Protein AF-A0A1V5UZN2-F1 (afdb_monomer_lite)

Foldseek 3Di:
DPPQDDPFDDFPDKDKDKDAACAWDAALALRAIQHHRFIWIWMWTHGPNDIDIGTHHPLLVVLQVLQCVQQPSQPQDGNHNLVSSLVSQVVCCVVPPCSNVSNVVSSVVSVVNRVVRVPPDDPDDDDDDDD

Structure (mmCIF, N/CA/C/O backbone):
data_AF-A0A1V5UZN2-F1
#
_entry.id   AF-A0A1V5UZN2-F1
#
loop_
_atom_site.group_PDB
_atom_site.id
_atom_site.type_symbol
_atom_site.label_atom_id
_atom_site.label_alt_id
_atom_site.label_comp_id
_atom_site.label_asym_id
_atom_site.label_entity_id
_atom_site.label_seq_id
_atom_site.pdbx_PDB_ins_code
_atom_site.Cartn_x
_atom_site.Cartn_y
_atom_site.Cartn_z
_atom_site.occupancy
_atom_site.B_iso_or_equiv
_atom_site.auth_seq_id
_atom_site.auth_comp_id
_atom_site.auth_asym_id
_atom_site.auth_atom_id
_atom_site.pdbx_PDB_model_num
ATOM 1 N N . MET A 1 1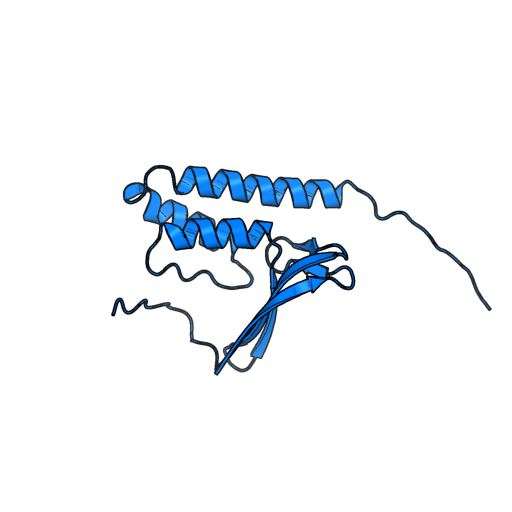 ? 19.987 -19.356 -1.865 1.00 40.44 1 MET A N 1
ATOM 2 C CA . MET A 1 1 ? 19.475 -18.290 -0.988 1.00 40.44 1 MET A CA 1
ATOM 3 C C . MET A 1 1 ? 19.718 -16.992 -1.718 1.00 40.44 1 MET A C 1
ATOM 5 O O . MET A 1 1 ? 20.876 -16.658 -1.912 1.00 40.44 1 MET A O 1
ATOM 9 N N . ASP A 1 2 ? 18.661 -16.363 -2.217 1.00 51.00 2 ASP A N 1
ATOM 10 C CA . ASP A 1 2 ? 18.743 -15.020 -2.791 1.00 51.00 2 ASP A CA 1
ATOM 11 C C . ASP A 1 2 ? 18.581 -14.059 -1.608 1.00 51.00 2 ASP A C 1
ATOM 13 O O . ASP A 1 2 ? 17.508 -14.005 -1.000 1.00 51.00 2 ASP A O 1
ATOM 17 N N . ASP A 1 3 ? 19.684 -13.462 -1.159 1.00 59.53 3 ASP A N 1
ATOM 18 C CA . ASP A 1 3 ? 19.693 -12.575 0.006 1.00 59.53 3 ASP A CA 1
ATOM 19 C C . ASP A 1 3 ? 19.212 -11.191 -0.443 1.00 59.53 3 ASP A C 1
ATOM 21 O O . ASP A 1 3 ? 19.964 -10.370 -0.966 1.00 59.53 3 ASP A O 1
ATOM 25 N N . CYS A 1 4 ? 17.902 -10.983 -0.347 1.00 75.06 4 CYS A N 1
ATOM 26 C CA . CYS A 1 4 ? 17.260 -9.714 -0.655 1.00 75.06 4 CYS A CA 1
ATOM 27 C C . CYS A 1 4 ? 17.662 -8.664 0.390 1.00 75.06 4 CYS A C 1
ATOM 29 O O . CYS A 1 4 ? 17.131 -8.666 1.501 1.00 75.06 4 CYS A O 1
ATOM 31 N N . TYR A 1 5 ? 18.543 -7.736 0.019 1.00 69.88 5 TYR A N 1
ATOM 32 C CA . TYR A 1 5 ? 18.907 -6.594 0.856 1.00 69.88 5 TYR A CA 1
ATOM 33 C C . TYR A 1 5 ? 17.914 -5.438 0.668 1.00 69.88 5 TYR A C 1
ATOM 35 O O . TYR A 1 5 ? 17.764 -4.918 -0.438 1.00 69.88 5 TYR A O 1
ATOM 43 N N . CYS A 1 6 ? 17.251 -5.037 1.754 1.00 77.38 6 CYS A N 1
ATOM 44 C CA . CYS A 1 6 ? 16.511 -3.780 1.833 1.00 77.38 6 CYS A CA 1
ATOM 45 C C . CYS A 1 6 ? 17.361 -2.759 2.596 1.00 77.38 6 CYS A C 1
ATOM 47 O O . CYS A 1 6 ? 17.973 -3.098 3.604 1.00 77.38 6 CYS A O 1
ATOM 49 N N . ASP A 1 7 ? 17.362 -1.513 2.139 1.00 74.44 7 ASP A N 1
ATOM 50 C CA . ASP A 1 7 ? 18.060 -0.383 2.762 1.00 74.44 7 ASP A CA 1
ATOM 51 C C . ASP A 1 7 ? 17.381 0.135 4.045 1.00 74.44 7 ASP A C 1
ATOM 53 O O . ASP A 1 7 ? 17.959 0.949 4.765 1.00 74.44 7 ASP A O 1
ATOM 57 N N . TYR A 1 8 ? 16.182 -0.358 4.365 1.00 74.62 8 TYR A N 1
ATOM 58 C CA . TYR A 1 8 ? 15.468 -0.054 5.605 1.00 74.62 8 TYR A CA 1
ATOM 59 C C . TYR A 1 8 ? 15.856 -0.988 6.755 1.00 74.62 8 TYR A C 1
ATOM 61 O O . TYR A 1 8 ? 16.052 -2.191 6.561 1.00 74.62 8 TYR A O 1
ATOM 69 N N . GLU A 1 9 ? 15.868 -0.450 7.978 1.00 77.44 9 GLU A N 1
ATOM 70 C CA . GLU A 1 9 ? 16.040 -1.252 9.186 1.00 77.44 9 GLU A CA 1
ATOM 71 C C . GLU A 1 9 ? 14.895 -2.269 9.327 1.00 77.44 9 GLU A C 1
ATOM 73 O O . GLU A 1 9 ? 13.704 -1.954 9.188 1.00 77.44 9 GLU A O 1
ATOM 78 N N . ALA A 1 10 ? 15.262 -3.529 9.574 1.00 85.69 10 ALA A N 1
ATOM 79 C CA . ALA A 1 10 ? 14.289 -4.580 9.808 1.00 85.69 10 ALA A CA 1
ATOM 80 C C . ALA A 1 10 ? 13.535 -4.301 11.119 1.00 85.69 10 ALA A C 1
ATOM 82 O O . ALA A 1 10 ? 14.147 -3.922 12.115 1.00 85.69 10 ALA A O 1
ATOM 83 N N . PRO A 1 11 ? 12.213 -4.521 11.164 1.00 91.69 11 PRO A N 1
ATOM 84 C CA . PRO A 1 11 ? 11.461 -4.289 12.384 1.00 91.69 11 PRO A CA 1
ATOM 85 C C . PRO A 1 11 ? 11.885 -5.233 13.516 1.00 91.69 11 PRO A C 1
ATOM 87 O O . PRO A 1 11 ? 12.064 -6.430 13.290 1.00 91.69 11 PRO A O 1
ATOM 90 N N . GLU A 1 12 ? 11.900 -4.733 14.755 1.00 95.25 12 GLU A N 1
ATOM 91 C CA . GLU A 1 12 ? 12.123 -5.555 15.957 1.00 95.25 12 GLU A CA 1
ATOM 92 C C . GLU A 1 12 ? 11.066 -6.663 16.096 1.00 95.25 12 GLU A C 1
ATOM 94 O O . GLU A 1 12 ? 11.350 -7.773 16.542 1.00 95.25 12 GLU A O 1
ATOM 99 N N . PHE A 1 13 ? 9.825 -6.367 15.704 1.00 96.19 13 PHE A N 1
ATOM 100 C CA . PHE A 1 13 ? 8.796 -7.380 15.498 1.00 96.19 13 PHE A CA 1
ATOM 101 C C . PHE A 1 13 ? 7.906 -7.002 14.321 1.00 96.19 13 PHE A C 1
ATOM 103 O O . PHE A 1 13 ? 7.641 -5.824 14.079 1.00 96.19 13 PHE A O 1
ATOM 110 N N . TYR A 1 14 ? 7.369 -8.008 13.635 1.00 96.38 14 TYR A N 1
ATOM 111 C CA . TYR A 1 14 ? 6.467 -7.812 12.509 1.00 96.38 14 TYR A CA 1
ATOM 112 C C . TYR A 1 14 ? 5.366 -8.866 12.508 1.00 96.38 14 TYR A C 1
ATOM 114 O O . TYR A 1 14 ? 5.629 -10.062 12.416 1.00 96.38 14 TYR A O 1
ATOM 122 N N . VAL A 1 15 ? 4.118 -8.413 12.595 1.00 97.75 15 VAL A N 1
ATOM 123 C CA . VAL A 1 15 ? 2.926 -9.260 12.521 1.00 97.75 15 VAL A CA 1
ATOM 124 C C . VAL A 1 15 ? 2.079 -8.793 11.349 1.00 97.75 15 VAL A C 1
ATOM 126 O O . VAL A 1 15 ? 1.665 -7.634 11.307 1.00 97.75 15 VAL A O 1
ATOM 129 N N . GLN A 1 16 ? 1.801 -9.699 10.414 1.00 97.81 16 GLN A N 1
ATOM 130 C CA . GLN A 1 16 ? 0.994 -9.454 9.221 1.00 97.81 16 GLN A CA 1
ATOM 131 C C . GLN A 1 16 ? -0.143 -10.465 9.149 1.00 97.81 16 GLN A C 1
ATOM 133 O O . GLN A 1 16 ? 0.078 -11.671 9.208 1.00 97.81 16 GLN A O 1
ATOM 138 N N . GLU A 1 17 ? -1.364 -9.968 8.980 1.00 98.12 17 GLU A N 1
ATOM 139 C CA . GLU A 1 17 ? -2.563 -10.799 8.922 1.00 98.12 17 GLU A CA 1
ATOM 140 C C . GLU A 1 17 ? -3.546 -10.256 7.885 1.00 98.12 17 GLU A C 1
ATOM 142 O O . GLU A 1 17 ? -3.663 -9.046 7.694 1.00 98.12 17 GLU A O 1
ATOM 147 N N . THR A 1 18 ? -4.327 -11.138 7.262 1.00 98.31 18 THR A N 1
ATOM 148 C CA . THR A 1 18 ? -5.508 -10.719 6.493 1.00 98.31 18 THR A CA 1
ATOM 149 C C . THR A 1 18 ? -6.727 -10.725 7.405 1.00 98.31 18 THR A C 1
ATOM 151 O O . THR A 1 18 ? -7.025 -11.728 8.049 1.00 98.31 18 THR A O 1
ATOM 154 N N . ARG A 1 19 ? -7.455 -9.608 7.459 1.00 98.19 19 ARG A N 1
ATOM 155 C CA . ARG A 1 19 ? -8.646 -9.437 8.299 1.00 98.19 19 ARG A CA 1
ATOM 156 C C . ARG A 1 19 ? -9.850 -9.039 7.460 1.00 98.19 19 ARG A C 1
ATOM 158 O O . ARG A 1 19 ? -9.713 -8.463 6.383 1.00 98.19 19 ARG A O 1
ATOM 165 N N . ARG A 1 20 ? -11.044 -9.320 7.983 1.00 98.31 20 ARG A N 1
ATOM 166 C CA . ARG A 1 20 ? -12.310 -8.790 7.467 1.00 98.31 20 ARG A CA 1
ATOM 167 C C . ARG A 1 20 ? -12.762 -7.630 8.350 1.00 98.31 20 ARG A C 1
ATOM 169 O O . ARG A 1 20 ? -12.826 -7.777 9.571 1.00 98.31 20 ARG A O 1
ATOM 176 N N . ALA A 1 21 ? -13.034 -6.480 7.746 1.00 97.75 21 ALA A N 1
ATOM 177 C CA . ALA A 1 21 ? -13.415 -5.264 8.449 1.00 97.75 21 ALA A CA 1
ATOM 178 C C . ALA A 1 21 ? -14.753 -5.459 9.173 1.00 97.75 21 ALA A C 1
ATOM 180 O O . ALA A 1 21 ? -15.753 -5.832 8.564 1.00 97.75 21 ALA A O 1
ATOM 181 N N . LYS A 1 22 ? -14.774 -5.214 10.487 1.00 97.50 22 LYS A N 1
ATOM 182 C CA . LYS A 1 22 ? -16.010 -5.225 11.296 1.00 97.50 22 LYS A CA 1
ATOM 183 C C . LYS A 1 22 ? -16.686 -3.851 11.351 1.00 97.50 22 LYS A C 1
ATOM 185 O O . LYS A 1 22 ? -17.853 -3.755 11.698 1.00 97.50 22 LYS A O 1
ATOM 190 N N . LYS A 1 23 ? -15.930 -2.801 11.031 1.00 95.12 23 LYS A N 1
ATOM 191 C CA . LYS A 1 23 ? -16.342 -1.401 10.917 1.00 95.12 23 LYS A CA 1
ATOM 192 C C . LYS A 1 23 ? -15.495 -0.737 9.838 1.00 95.12 23 LYS A C 1
ATOM 194 O O . LYS A 1 23 ? -14.481 -1.311 9.440 1.00 95.12 23 LYS A O 1
ATOM 199 N N . GLU A 1 24 ? -15.880 0.459 9.413 1.00 97.12 24 GLU A N 1
ATOM 200 C CA . GLU A 1 24 ? -15.081 1.223 8.461 1.00 97.12 24 GLU A CA 1
ATOM 201 C C . GLU A 1 24 ? -13.665 1.498 9.005 1.00 97.12 24 GLU A C 1
ATOM 203 O O . GLU A 1 24 ? -13.451 1.790 10.191 1.00 97.12 24 GLU A O 1
ATOM 208 N N . HIS A 1 25 ? -12.677 1.387 8.122 1.00 97.12 25 HIS A N 1
ATOM 209 C CA . HIS A 1 25 ? -11.294 1.774 8.368 1.00 97.12 25 HIS A CA 1
ATOM 210 C C . HIS A 1 25 ? -10.781 2.662 7.241 1.00 97.12 25 HIS A C 1
ATOM 212 O O . HIS A 1 25 ? -11.294 2.630 6.131 1.00 97.12 25 HIS A O 1
ATOM 218 N N . ARG A 1 26 ? -9.698 3.398 7.484 1.00 97.25 26 ARG A N 1
ATOM 219 C CA . ARG A 1 26 ? -8.972 4.100 6.426 1.00 97.25 26 ARG A CA 1
ATOM 220 C C . ARG A 1 26 ? -7.766 3.276 5.985 1.00 97.25 26 ARG A C 1
ATOM 222 O O . ARG A 1 26 ? -6.997 2.812 6.824 1.00 97.25 26 ARG A O 1
ATOM 229 N N . CYS A 1 27 ? -7.608 3.109 4.675 1.00 98.31 27 CYS A N 1
ATOM 230 C CA . CYS A 1 27 ? -6.424 2.504 4.081 1.00 98.31 27 CYS A CA 1
ATOM 231 C C . CYS A 1 27 ? -5.204 3.402 4.323 1.00 98.31 27 CYS A C 1
ATOM 233 O O . CYS A 1 27 ? -5.234 4.570 3.930 1.00 98.31 27 CYS A O 1
ATOM 235 N N . SER A 1 28 ? -4.137 2.856 4.902 1.00 98.12 28 SER A N 1
ATOM 236 C CA . SER A 1 28 ? -2.901 3.588 5.208 1.00 98.12 28 SER A CA 1
ATOM 237 C C . SER A 1 28 ? -2.167 4.084 3.958 1.00 98.12 28 SER A C 1
ATOM 239 O O . SER A 1 28 ? -1.468 5.081 4.031 1.00 98.12 28 SER A O 1
ATOM 241 N N . GLU A 1 29 ? -2.380 3.442 2.806 1.00 98.12 29 GLU A N 1
ATOM 242 C CA . GLU A 1 29 ? -1.609 3.724 1.586 1.00 98.12 29 GLU A CA 1
ATOM 243 C C . GLU A 1 29 ? -2.298 4.698 0.629 1.00 98.12 29 GLU A C 1
ATOM 245 O O . GLU A 1 29 ? -1.677 5.554 0.013 1.00 98.12 29 GLU A O 1
ATOM 250 N N . CYS A 1 30 ? -3.611 4.551 0.441 1.00 97.38 30 CYS A N 1
ATOM 251 C CA . CYS A 1 30 ? -4.358 5.374 -0.515 1.00 97.38 30 CYS A CA 1
ATOM 252 C C . CYS A 1 30 ? -5.407 6.268 0.144 1.00 97.38 30 CYS A C 1
ATOM 254 O O . CYS A 1 30 ? -6.082 7.028 -0.551 1.00 97.38 30 CYS A O 1
ATOM 256 N N . GLY A 1 31 ? -5.578 6.170 1.465 1.00 95.50 31 GLY A N 1
ATOM 257 C CA . GLY A 1 31 ? -6.519 6.984 2.231 1.00 95.50 31 GLY A CA 1
ATOM 258 C C . GLY A 1 31 ? -7.997 6.682 1.981 1.00 95.50 31 GLY A C 1
ATOM 259 O O . GLY A 1 31 ? -8.844 7.401 2.504 1.00 95.50 31 GLY A O 1
ATOM 260 N N . ARG A 1 32 ? -8.331 5.657 1.187 1.00 95.25 32 ARG A N 1
ATOM 261 C CA . ARG A 1 32 ? -9.725 5.258 0.942 1.00 95.25 32 ARG A CA 1
ATOM 262 C C . ARG A 1 32 ? -10.367 4.651 2.196 1.00 95.25 32 ARG A C 1
ATOM 264 O O . ARG A 1 32 ? -9.653 4.052 3.001 1.00 95.25 32 ARG A O 1
ATOM 271 N N . ALA A 1 33 ? -11.690 4.707 2.298 1.00 96.69 33 ALA A N 1
ATOM 272 C CA . ALA A 1 33 ? -12.462 3.881 3.217 1.00 96.69 33 ALA A CA 1
ATOM 273 C C . ALA A 1 33 ? -12.390 2.395 2.810 1.00 96.69 33 ALA A C 1
ATOM 275 O O . ALA A 1 33 ? -12.468 2.038 1.627 1.00 96.69 33 ALA A O 1
ATOM 276 N N . ILE A 1 34 ? -12.181 1.541 3.803 1.00 97.12 34 ILE A N 1
ATOM 277 C CA . ILE A 1 34 ? -12.301 0.087 3.769 1.00 97.12 34 ILE A CA 1
ATOM 278 C C . ILE A 1 34 ? -13.598 -0.209 4.511 1.00 97.12 34 ILE A C 1
ATOM 280 O O . ILE A 1 34 ? -13.637 -0.114 5.740 1.00 97.12 34 ILE A O 1
ATOM 284 N N . ASP A 1 35 ? -14.647 -0.513 3.758 1.00 96.12 35 ASP A N 1
ATOM 285 C CA . ASP A 1 35 ? -15.996 -0.644 4.297 1.00 96.12 35 ASP A CA 1
ATOM 286 C C . ASP A 1 35 ? -16.141 -1.916 5.144 1.00 96.12 35 ASP A C 1
ATOM 288 O O . ASP A 1 35 ? -15.386 -2.886 4.998 1.00 96.12 35 ASP A O 1
ATOM 292 N N . ALA A 1 36 ? -17.131 -1.935 6.039 1.00 97.00 36 ALA A N 1
ATOM 293 C CA . ALA A 1 36 ? -17.448 -3.136 6.803 1.00 97.00 36 ALA A CA 1
ATOM 294 C C . ALA A 1 36 ? -17.722 -4.319 5.855 1.00 97.00 36 ALA A C 1
ATOM 296 O O . ALA A 1 36 ? -18.444 -4.209 4.867 1.00 97.00 36 ALA A O 1
ATOM 297 N N . GLY A 1 37 ? -17.125 -5.470 6.155 1.00 97.69 37 GLY A N 1
ATOM 298 C CA . GLY A 1 37 ? -17.192 -6.669 5.329 1.00 97.69 37 GLY A CA 1
ATOM 299 C C . GLY A 1 37 ? -16.075 -6.803 4.292 1.00 97.69 37 GLY A C 1
ATOM 300 O O . GLY A 1 37 ? -15.876 -7.928 3.825 1.00 97.69 37 GLY A O 1
ATOM 301 N N . GLU A 1 38 ? -15.316 -5.745 3.977 1.00 97.75 38 GLU A N 1
ATOM 302 C CA . GLU A 1 38 ? -14.149 -5.836 3.090 1.00 97.75 38 GLU A CA 1
ATOM 303 C C . GLU A 1 38 ? -12.964 -6.563 3.748 1.00 97.75 38 GLU A C 1
ATOM 305 O O . GLU A 1 38 ? -12.736 -6.477 4.957 1.00 97.75 38 GLU A O 1
ATOM 310 N N . SER A 1 39 ? -12.159 -7.245 2.932 1.00 98.19 39 SER A N 1
ATOM 311 C CA . SER A 1 39 ? -10.871 -7.805 3.352 1.00 98.19 39 SER A CA 1
ATOM 312 C C . SER A 1 39 ? -9.738 -6.790 3.199 1.00 98.19 39 SER A C 1
ATOM 314 O O . SER A 1 39 ? -9.649 -6.080 2.194 1.00 98.19 39 SER A O 1
ATOM 316 N N . TYR A 1 40 ? -8.833 -6.763 4.174 1.00 98.56 40 TYR A N 1
ATOM 317 C CA . TYR A 1 40 ? -7.652 -5.903 4.180 1.00 98.56 40 TYR A CA 1
ATOM 318 C C . TYR A 1 40 ? -6.480 -6.583 4.899 1.00 98.56 40 TYR A C 1
ATOM 320 O O . TYR A 1 40 ? -6.677 -7.456 5.745 1.00 98.56 40 TYR A O 1
ATOM 328 N N . GLU A 1 41 ? -5.258 -6.178 4.567 1.00 98.69 41 GLU A N 1
ATOM 329 C CA . GLU A 1 41 ? -4.055 -6.556 5.314 1.00 98.69 41 GLU A CA 1
ATOM 330 C C . GLU A 1 41 ? -3.918 -5.654 6.540 1.00 98.69 41 GLU A C 1
ATOM 332 O O . GLU A 1 41 ? -4.020 -4.432 6.434 1.00 98.69 41 GLU A O 1
ATOM 337 N N . HIS A 1 42 ? -3.687 -6.257 7.701 1.00 98.56 42 HIS A N 1
ATOM 338 C CA . HIS A 1 42 ? -3.383 -5.577 8.947 1.00 98.56 42 HIS A CA 1
ATOM 339 C C . HIS A 1 42 ? -1.958 -5.922 9.364 1.00 98.56 42 HIS A C 1
ATOM 341 O O . HIS A 1 42 ? -1.668 -7.076 9.684 1.00 98.56 42 HIS A O 1
ATOM 347 N N . VAL A 1 43 ? -1.093 -4.914 9.394 1.00 98.44 43 VAL A N 1
ATOM 348 C CA . VAL A 1 43 ? 0.287 -5.047 9.856 1.00 98.44 43 VAL A CA 1
ATOM 349 C C . VAL A 1 43 ? 0.478 -4.272 11.145 1.00 98.44 43 VAL A C 1
ATOM 351 O O . VAL A 1 43 ? 0.027 -3.134 11.258 1.00 98.44 43 VAL A O 1
ATOM 354 N N . ARG A 1 44 ? 1.173 -4.884 12.103 1.00 98.00 44 ARG A N 1
ATOM 355 C CA . ARG A 1 44 ? 1.714 -4.220 13.288 1.00 98.00 44 ARG A CA 1
ATOM 356 C C . ARG A 1 44 ? 3.188 -4.575 13.404 1.00 98.00 44 ARG A C 1
ATOM 358 O O . ARG A 1 44 ? 3.529 -5.754 13.366 1.00 98.00 44 ARG A O 1
ATOM 365 N N . GLY A 1 45 ? 4.035 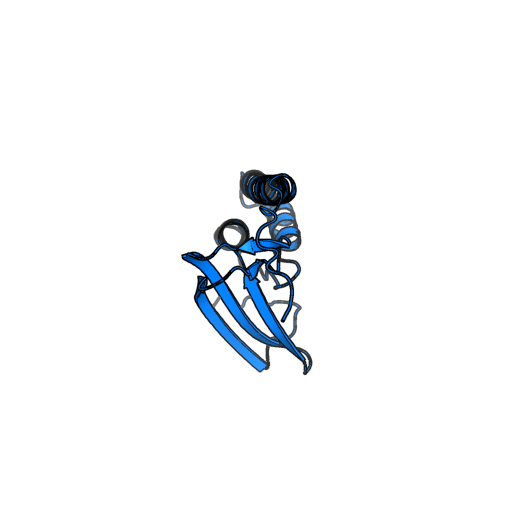-3.578 13.585 1.00 96.31 45 GLY A N 1
ATOM 366 C CA . GLY A 1 45 ? 5.459 -3.797 13.804 1.00 96.31 45 GLY A CA 1
ATOM 367 C C . GLY A 1 45 ? 6.083 -2.685 14.624 1.00 96.31 45 GLY A C 1
ATOM 368 O O . GLY A 1 45 ? 5.400 -1.711 14.950 1.00 96.31 45 GLY A O 1
ATOM 369 N N . LYS A 1 46 ? 7.359 -2.854 14.965 1.00 95.88 46 LYS A N 1
ATOM 370 C CA . LYS A 1 46 ? 8.170 -1.824 15.612 1.00 95.88 46 LYS A CA 1
ATOM 371 C C . LYS A 1 46 ? 9.403 -1.529 14.766 1.00 95.88 46 LYS A C 1
ATOM 373 O O . LYS A 1 46 ? 10.162 -2.452 14.498 1.00 95.88 46 LYS A O 1
ATOM 378 N N . TRP A 1 47 ? 9.567 -0.272 14.376 1.00 92.75 47 TRP A N 1
ATOM 379 C CA . TRP A 1 47 ? 10.683 0.259 13.590 1.00 92.75 47 TRP A CA 1
ATOM 380 C C . TRP A 1 47 ? 11.243 1.464 14.339 1.00 92.75 47 TRP A C 1
ATOM 382 O O . TRP A 1 47 ? 10.456 2.259 14.845 1.00 92.75 47 TRP A O 1
ATOM 392 N N . ASP A 1 48 ? 12.562 1.581 14.458 1.00 90.81 48 ASP A N 1
ATOM 393 C CA . ASP A 1 48 ? 13.238 2.739 15.066 1.00 90.81 48 ASP A CA 1
ATOM 394 C C . ASP A 1 48 ? 12.696 3.132 16.455 1.00 90.81 48 ASP A C 1
ATOM 396 O O . ASP A 1 48 ? 12.562 4.302 16.805 1.00 90.81 48 ASP A O 1
ATOM 400 N N . GLY A 1 49 ? 12.324 2.138 17.270 1.00 93.00 49 GLY A N 1
ATOM 401 C CA . GLY A 1 49 ? 11.729 2.373 18.589 1.00 93.00 49 GLY A CA 1
ATOM 402 C C . GLY A 1 49 ? 10.215 2.635 18.590 1.00 93.00 49 GLY A C 1
ATOM 403 O O . GLY A 1 49 ? 9.592 2.535 19.650 1.00 93.00 49 GLY A O 1
ATOM 404 N N . GLU A 1 50 ? 9.593 2.878 17.436 1.00 94.00 50 GLU A N 1
ATOM 405 C CA . GLU A 1 50 ? 8.182 3.248 17.300 1.00 94.00 50 GLU A CA 1
ATOM 406 C C . GLU A 1 50 ? 7.303 2.107 16.775 1.00 94.00 50 GLU A C 1
ATOM 408 O O . GLU A 1 50 ? 7.678 1.341 15.890 1.00 94.00 50 GLU A O 1
ATOM 413 N N . ILE A 1 51 ? 6.080 1.993 17.307 1.00 96.06 51 ILE A N 1
ATOM 414 C CA . ILE A 1 51 ? 5.114 0.983 16.856 1.00 96.06 51 ILE A CA 1
ATOM 415 C C . ILE A 1 51 ? 4.236 1.556 15.742 1.00 96.06 51 ILE A C 1
ATOM 417 O O . ILE A 1 51 ? 3.391 2.418 15.984 1.00 96.06 51 ILE A O 1
ATOM 421 N N . GLY A 1 52 ? 4.351 0.985 14.545 1.00 95.50 52 GLY A N 1
ATOM 422 C CA . GLY A 1 52 ? 3.483 1.277 13.406 1.00 95.50 52 GLY A CA 1
ATOM 423 C C . GLY A 1 52 ? 2.313 0.294 13.298 1.00 95.50 52 GLY A C 1
ATOM 424 O O . GLY A 1 52 ? 2.430 -0.894 13.614 1.00 95.50 52 GLY A O 1
ATOM 425 N N . THR A 1 53 ? 1.155 0.775 12.834 1.00 97.38 53 THR A N 1
ATOM 426 C CA . THR A 1 53 ? 0.014 -0.077 12.455 1.00 97.38 53 THR A CA 1
ATOM 427 C C . THR A 1 53 ? -0.551 0.355 11.109 1.00 97.38 53 THR A C 1
ATOM 429 O O . THR A 1 53 ? -1.043 1.474 10.967 1.00 97.38 53 THR A O 1
ATOM 432 N N . TYR A 1 54 ? -0.574 -0.566 10.149 1.00 98.12 54 TYR A N 1
ATOM 433 C CA . TYR A 1 54 ? -0.979 -0.294 8.773 1.00 98.12 54 TYR A CA 1
ATOM 434 C C . TYR A 1 54 ? -2.176 -1.151 8.373 1.00 98.12 54 TYR A C 1
ATOM 436 O O . TYR A 1 54 ? -2.255 -2.337 8.700 1.00 98.12 54 TYR A O 1
ATOM 444 N N . LYS A 1 55 ? -3.143 -0.531 7.692 1.00 98.50 55 LYS A N 1
ATOM 445 C CA . LYS A 1 55 ? -4.336 -1.195 7.154 1.00 98.50 55 LYS A CA 1
ATOM 446 C C . LYS A 1 55 ? -4.340 -1.013 5.648 1.00 98.50 55 LYS A C 1
ATOM 448 O O . LYS A 1 55 ? -4.622 0.081 5.168 1.00 98.50 55 LYS A O 1
ATOM 453 N N . THR A 1 56 ? -4.058 -2.064 4.897 1.00 98.62 56 THR A N 1
ATOM 454 C CA . THR A 1 56 ? -3.855 -1.963 3.449 1.00 98.62 56 THR A CA 1
ATOM 455 C C . THR A 1 56 ? -5.000 -2.633 2.709 1.00 98.62 56 THR A C 1
ATOM 457 O O . THR A 1 56 ? -5.243 -3.832 2.840 1.00 98.62 56 THR A O 1
ATOM 460 N N . CYS A 1 57 ? -5.736 -1.847 1.921 1.00 98.44 57 CYS A N 1
ATOM 461 C CA . CYS A 1 57 ? -6.858 -2.361 1.142 1.00 98.44 57 CYS A CA 1
ATOM 462 C C . CYS A 1 57 ? -6.400 -3.301 0.014 1.00 98.44 57 CYS A C 1
ATOM 464 O O . CYS A 1 57 ? -5.287 -3.181 -0.507 1.00 98.44 57 CYS A O 1
ATOM 466 N N . SER A 1 58 ? -7.302 -4.174 -0.440 1.00 97.88 58 SER A N 1
ATOM 467 C CA . SER A 1 58 ? -7.027 -5.166 -1.491 1.00 97.88 58 SER A CA 1
ATOM 468 C C . SER A 1 58 ? -6.500 -4.567 -2.802 1.00 97.88 58 SER A C 1
ATOM 470 O O . SER A 1 58 ? -5.689 -5.191 -3.480 1.00 97.88 58 SER A O 1
ATOM 472 N N . ARG A 1 59 ? -6.897 -3.337 -3.158 1.00 97.94 59 ARG A N 1
ATOM 473 C CA . ARG A 1 59 ? -6.402 -2.658 -4.371 1.00 97.94 59 ARG A CA 1
ATOM 474 C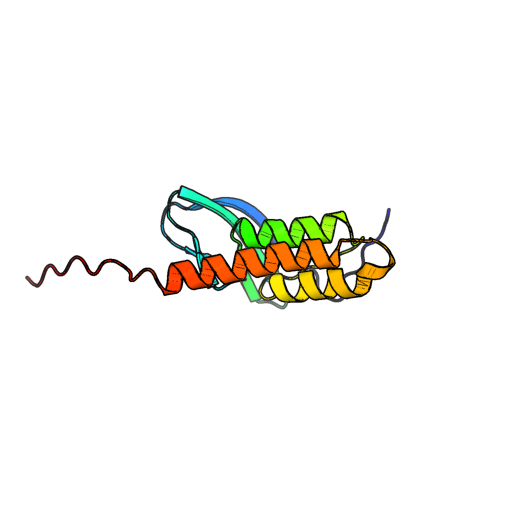 C . ARG A 1 59 ? -4.933 -2.251 -4.260 1.00 97.94 59 ARG A C 1
ATOM 476 O O . ARG A 1 59 ? -4.196 -2.419 -5.227 1.00 97.94 59 ARG A O 1
ATOM 483 N N . CYS A 1 60 ? -4.509 -1.743 -3.103 1.00 98.62 60 CYS A N 1
ATOM 484 C CA . CYS A 1 60 ? -3.100 -1.434 -2.856 1.00 98.62 60 CYS A CA 1
ATOM 485 C C . CYS A 1 60 ? -2.271 -2.722 -2.806 1.00 98.62 60 CYS A C 1
ATOM 487 O O . CYS A 1 60 ? -1.236 -2.799 -3.462 1.00 98.62 60 CYS A O 1
ATOM 489 N N . LEU A 1 61 ? -2.776 -3.775 -2.151 1.00 98.38 61 LEU A N 1
ATOM 490 C CA . LEU A 1 61 ? -2.120 -5.089 -2.160 1.00 98.38 61 LEU A CA 1
ATOM 491 C C . LEU A 1 61 ? -1.981 -5.661 -3.573 1.00 98.38 61 LEU A C 1
ATOM 493 O O . LEU A 1 61 ? -0.938 -6.208 -3.907 1.00 98.38 61 LEU A O 1
ATOM 497 N N . ALA A 1 62 ? -2.984 -5.491 -4.435 1.00 98.44 62 ALA A N 1
ATOM 498 C CA . ALA A 1 62 ? -2.908 -5.949 -5.819 1.00 98.44 62 ALA A CA 1
ATOM 499 C C . ALA A 1 62 ? -1.795 -5.252 -6.624 1.00 98.44 62 ALA A C 1
ATOM 501 O O . ALA A 1 62 ? -1.227 -5.871 -7.524 1.00 98.44 62 ALA A O 1
ATOM 502 N N . LEU A 1 63 ? -1.479 -3.986 -6.320 1.00 98.69 63 LEU A N 1
ATOM 503 C CA . LEU A 1 63 ? -0.326 -3.284 -6.891 1.00 98.69 63 LEU A CA 1
ATOM 504 C C . LEU A 1 63 ? 0.990 -3.832 -6.325 1.00 98.69 63 LEU A C 1
ATOM 506 O O . LEU A 1 63 ? 1.830 -4.264 -7.110 1.00 98.69 63 LEU A O 1
ATOM 510 N N . LYS A 1 64 ? 1.133 -3.903 -4.995 1.00 98.25 64 LYS A N 1
ATOM 511 C CA . LYS A 1 64 ? 2.329 -4.460 -4.333 1.00 98.25 64 LYS A CA 1
ATOM 512 C C . LYS A 1 64 ? 2.648 -5.870 -4.831 1.00 98.25 64 LYS A C 1
ATOM 514 O O . LYS A 1 64 ? 3.776 -6.144 -5.220 1.00 98.25 64 LYS A O 1
ATOM 519 N N . ASN A 1 65 ? 1.649 -6.746 -4.883 1.00 97.56 65 ASN A N 1
ATOM 520 C CA . ASN A 1 65 ? 1.823 -8.135 -5.310 1.00 97.56 65 ASN A CA 1
ATOM 521 C C . ASN A 1 65 ? 2.158 -8.246 -6.800 1.00 97.56 65 ASN A C 1
ATOM 523 O O . ASN A 1 65 ? 2.944 -9.105 -7.178 1.00 97.56 65 ASN A O 1
ATOM 527 N N . TRP A 1 66 ? 1.599 -7.372 -7.646 1.00 98.06 66 TRP A N 1
ATOM 528 C CA . TRP A 1 66 ? 1.981 -7.316 -9.058 1.00 98.06 66 TRP A CA 1
ATOM 529 C C . TRP A 1 66 ? 3.461 -6.984 -9.223 1.00 98.06 66 TRP A C 1
ATOM 531 O O . TRP A 1 66 ? 4.146 -7.645 -9.993 1.00 98.06 66 TRP A O 1
ATOM 541 N N . VAL A 1 67 ? 3.953 -5.994 -8.481 1.00 98.00 67 VAL A N 1
ATOM 542 C CA . VAL A 1 67 ? 5.357 -5.577 -8.550 1.00 98.00 67 VAL A CA 1
ATOM 543 C C . VAL A 1 67 ? 6.272 -6.654 -7.984 1.00 98.00 67 VAL A C 1
ATOM 545 O O . VAL A 1 67 ? 7.193 -7.070 -8.674 1.00 98.00 67 VAL A O 1
ATOM 548 N N . LYS A 1 68 ? 5.960 -7.199 -6.802 1.00 95.75 68 LYS A N 1
ATOM 549 C CA . LYS A 1 68 ? 6.731 -8.291 -6.184 1.00 95.75 68 LYS A CA 1
ATOM 550 C C . LYS A 1 68 ? 6.804 -9.565 -7.030 1.00 95.75 68 LYS A C 1
ATOM 552 O O . LYS A 1 68 ? 7.737 -10.337 -6.868 1.00 95.75 68 LYS A O 1
ATOM 557 N N . ALA A 1 69 ? 5.834 -9.798 -7.912 1.00 95.75 69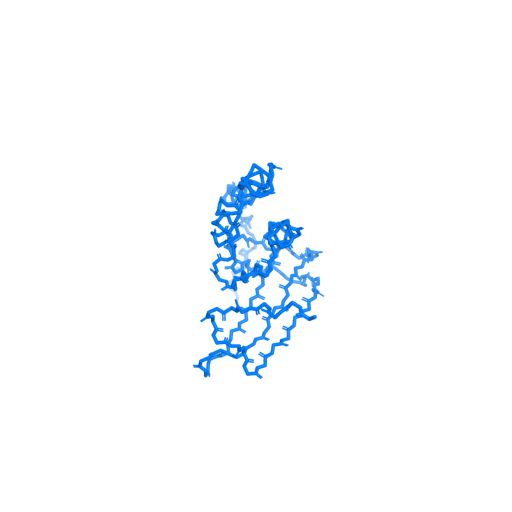 ALA A N 1
ATOM 558 C CA . ALA A 1 69 ? 5.860 -10.943 -8.820 1.00 95.75 69 ALA A CA 1
ATOM 559 C C . ALA A 1 69 ? 6.847 -10.779 -9.991 1.00 95.75 69 ALA A C 1
ATOM 561 O O . ALA A 1 69 ? 7.166 -11.771 -10.637 1.00 95.75 69 ALA A O 1
ATOM 562 N N . HIS A 1 70 ? 7.293 -9.553 -10.287 1.00 95.62 70 HIS A N 1
ATOM 563 C CA . HIS A 1 70 ? 8.167 -9.266 -11.430 1.00 95.62 70 HIS A CA 1
ATOM 564 C C . HIS A 1 70 ? 9.517 -8.692 -11.028 1.00 95.62 70 HIS A C 1
ATOM 566 O O . HIS A 1 70 ? 10.464 -8.877 -11.771 1.00 95.62 70 HIS A O 1
ATOM 572 N N . VAL A 1 71 ? 9.591 -7.975 -9.909 1.00 94.88 71 VAL A N 1
ATOM 573 C CA . VAL A 1 71 ? 10.806 -7.316 -9.432 1.00 94.88 71 VAL A CA 1
ATOM 574 C C . VAL A 1 71 ? 11.374 -8.162 -8.294 1.00 94.88 71 VAL A C 1
ATOM 576 O O . VAL A 1 71 ? 10.793 -8.149 -7.197 1.00 94.88 71 VAL A O 1
ATOM 579 N N . PRO A 1 72 ? 12.462 -8.921 -8.533 1.00 89.81 72 PRO A N 1
ATOM 580 C CA . PRO A 1 72 ? 13.164 -9.627 -7.473 1.00 89.81 72 PRO A CA 1
ATOM 581 C C . PRO A 1 72 ? 13.523 -8.646 -6.365 1.00 89.81 72 PRO A C 1
ATOM 583 O O . PRO A 1 72 ? 13.843 -7.488 -6.628 1.00 89.81 72 PRO A O 1
ATOM 586 N N . CYS A 1 73 ? 13.434 -9.099 -5.119 1.00 86.38 73 CYS A N 1
ATOM 587 C CA . CYS A 1 73 ? 13.854 -8.299 -3.973 1.00 86.38 73 CYS A CA 1
ATOM 588 C C . CYS A 1 73 ? 13.103 -6.958 -3.798 1.00 86.38 73 CYS A C 1
ATOM 590 O O . CYS A 1 73 ? 13.608 -6.047 -3.155 1.00 86.38 73 CYS A O 1
ATOM 592 N N . ALA A 1 74 ? 11.883 -6.809 -4.336 1.00 89.94 74 ALA A N 1
ATOM 593 C CA . ALA A 1 74 ? 11.113 -5.573 -4.179 1.00 89.94 74 ALA A CA 1
ATOM 594 C C . ALA A 1 74 ? 10.732 -5.284 -2.712 1.00 89.94 74 ALA A C 1
ATOM 596 O O . ALA A 1 74 ? 9.747 -5.814 -2.169 1.00 89.94 74 ALA A O 1
ATOM 597 N N . CYS A 1 75 ? 11.492 -4.380 -2.099 1.00 88.62 75 CYS A N 1
ATOM 598 C CA . CYS A 1 75 ? 11.309 -3.856 -0.751 1.00 88.62 75 CYS A CA 1
ATOM 599 C C . CYS A 1 75 ? 10.280 -2.723 -0.751 1.00 88.62 75 CYS A C 1
ATOM 601 O O . CYS A 1 75 ? 10.617 -1.551 -0.803 1.00 88.62 75 CYS A O 1
ATOM 603 N N . ILE A 1 76 ? 8.996 -3.080 -0.727 1.00 93.06 76 ILE A N 1
ATOM 604 C CA . ILE A 1 76 ? 7.912 -2.090 -0.723 1.00 93.06 76 ILE A CA 1
ATOM 605 C C . ILE A 1 76 ? 7.530 -1.741 0.726 1.00 93.06 76 ILE A C 1
ATOM 607 O O . ILE A 1 76 ? 6.962 -2.618 1.398 1.00 93.06 76 ILE A O 1
ATOM 611 N N . PRO A 1 77 ? 7.798 -0.510 1.206 1.00 92.12 77 PRO A N 1
ATOM 612 C CA . PRO A 1 77 ? 7.498 -0.103 2.572 1.00 92.12 77 PRO A CA 1
ATOM 613 C C . PRO A 1 77 ? 5.994 0.094 2.789 1.00 92.12 77 PRO A C 1
ATOM 615 O O . PRO A 1 77 ? 5.197 0.208 1.852 1.00 92.12 77 PRO A O 1
ATOM 618 N N . HIS A 1 78 ? 5.607 0.140 4.062 1.00 93.81 78 HIS A N 1
ATOM 619 C CA . HIS A 1 78 ? 4.282 0.605 4.467 1.00 93.81 78 HIS A CA 1
ATOM 620 C C . HIS A 1 78 ? 4.274 2.135 4.555 1.00 93.81 78 HIS A C 1
ATOM 622 O O . HIS A 1 78 ? 5.286 2.743 4.884 1.00 93.81 78 HIS A O 1
ATOM 628 N N . GLY A 1 79 ? 3.142 2.771 4.265 1.00 92.94 79 GLY A N 1
ATOM 629 C CA . GLY A 1 79 ? 2.987 4.230 4.277 1.00 92.94 79 GLY A CA 1
ATOM 630 C C . GLY A 1 79 ? 3.355 4.937 2.967 1.00 92.94 79 GLY A C 1
ATOM 631 O O . GLY A 1 79 ? 2.862 6.040 2.743 1.00 92.94 79 GLY A O 1
ATOM 632 N N . ASN A 1 80 ? 4.142 4.305 2.086 1.00 94.12 80 ASN A N 1
ATOM 633 C CA . ASN A 1 80 ? 4.422 4.804 0.733 1.00 94.12 80 ASN A CA 1
ATOM 634 C C . ASN A 1 80 ? 4.264 3.739 -0.370 1.00 94.12 80 ASN A C 1
ATOM 636 O O . ASN A 1 80 ? 4.798 3.858 -1.472 1.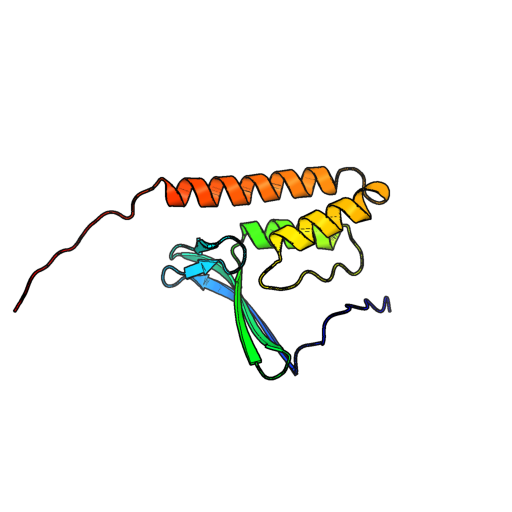00 94.12 80 ASN A O 1
ATOM 640 N N . LEU A 1 81 ? 3.497 2.676 -0.109 1.00 96.88 81 LEU A N 1
ATOM 641 C CA . LEU A 1 81 ? 3.450 1.471 -0.946 1.00 96.88 81 LEU A CA 1
ATOM 642 C C . LEU A 1 81 ? 3.155 1.774 -2.417 1.00 96.88 81 LEU A C 1
ATOM 644 O O . LEU A 1 81 ? 3.710 1.128 -3.305 1.00 96.88 81 LEU A O 1
ATOM 648 N N . VAL A 1 82 ? 2.234 2.703 -2.690 1.00 98.06 82 VAL A N 1
ATOM 649 C CA . VAL A 1 82 ? 1.756 2.973 -4.055 1.00 98.06 82 VAL A CA 1
ATOM 650 C C . VAL A 1 82 ? 2.826 3.640 -4.913 1.00 98.06 82 VAL A C 1
ATOM 652 O O . VAL A 1 82 ? 2.924 3.307 -6.095 1.00 98.06 82 VAL A O 1
ATOM 655 N N . GLU A 1 83 ? 3.574 4.584 -4.350 1.00 96.81 83 GLU A N 1
ATOM 656 C CA . GLU A 1 83 ? 4.630 5.304 -5.060 1.00 96.81 83 GLU A CA 1
ATOM 657 C C . GLU A 1 83 ? 5.814 4.377 -5.314 1.00 96.81 83 GLU A C 1
ATOM 659 O O . GLU A 1 83 ? 6.130 4.112 -6.474 1.00 96.81 83 GLU A O 1
ATOM 664 N N . GLU A 1 84 ? 6.314 3.742 -4.255 1.00 96.94 84 GLU A N 1
ATOM 665 C CA . GLU A 1 84 ? 7.441 2.801 -4.290 1.00 96.94 84 GLU A CA 1
ATOM 666 C C . GLU A 1 84 ? 7.184 1.621 -5.232 1.00 96.94 84 GLU A C 1
ATOM 668 O O . GLU A 1 84 ? 8.049 1.197 -5.993 1.00 96.94 84 GLU A O 1
ATOM 673 N N . SER A 1 85 ? 5.948 1.110 -5.270 1.00 98.06 85 SER A N 1
ATOM 674 C CA . SER A 1 85 ? 5.579 0.058 -6.225 1.00 98.06 85 SER A CA 1
ATOM 675 C C . SER A 1 85 ? 5.694 0.533 -7.678 1.00 98.06 85 SER A C 1
ATOM 677 O O . SER A 1 85 ? 6.139 -0.213 -8.549 1.00 98.06 85 SER A O 1
ATOM 679 N N . VAL A 1 86 ? 5.257 1.758 -7.980 1.00 98.19 86 VAL A N 1
ATOM 680 C CA . VAL A 1 86 ? 5.322 2.295 -9.348 1.00 98.19 86 VAL A CA 1
ATOM 681 C C . VAL A 1 86 ? 6.755 2.648 -9.730 1.00 98.19 86 VAL A C 1
ATOM 683 O O . VAL A 1 86 ? 7.131 2.435 -10.882 1.00 98.19 86 VAL A O 1
ATOM 686 N N . GLU A 1 87 ? 7.546 3.148 -8.788 1.00 97.12 87 GLU A N 1
ATOM 687 C CA . GLU A 1 87 ? 8.964 3.419 -8.990 1.00 97.12 87 GLU A CA 1
ATOM 688 C C . GLU A 1 87 ? 9.756 2.134 -9.239 1.00 97.12 87 GLU A C 1
ATOM 690 O O . GLU A 1 87 ? 10.409 2.021 -10.276 1.00 97.12 87 GLU A O 1
ATOM 695 N N . ALA A 1 88 ? 9.590 1.110 -8.399 1.00 96.12 88 ALA A N 1
ATOM 696 C CA . ALA A 1 88 ? 10.190 -0.204 -8.621 1.00 96.12 88 ALA A CA 1
ATOM 697 C C . ALA A 1 88 ? 9.795 -0.783 -9.992 1.00 96.12 88 ALA A C 1
ATOM 699 O O . ALA A 1 88 ? 10.643 -1.247 -10.755 1.00 96.12 88 ALA A O 1
ATOM 700 N N . ALA A 1 89 ? 8.512 -0.685 -10.363 1.00 97.75 89 ALA A N 1
ATOM 701 C CA . ALA A 1 89 ? 8.035 -1.119 -11.674 1.00 97.75 89 ALA A CA 1
ATOM 702 C C . ALA A 1 89 ? 8.646 -0.325 -12.839 1.00 97.75 89 ALA A C 1
ATOM 704 O O . ALA A 1 89 ? 8.825 -0.876 -13.925 1.00 97.75 89 ALA A O 1
ATOM 705 N N . ARG A 1 90 ? 8.931 0.968 -12.644 1.00 97.06 90 ARG A N 1
ATOM 706 C CA . ARG A 1 90 ? 9.582 1.822 -13.643 1.00 97.06 90 ARG A CA 1
ATOM 707 C C . ARG A 1 90 ? 11.041 1.425 -13.806 1.00 97.06 90 ARG A C 1
ATOM 709 O O . ARG A 1 90 ? 11.466 1.190 -14.938 1.00 97.06 90 ARG A O 1
ATOM 716 N N . ASN A 1 91 ? 11.766 1.311 -12.700 1.00 95.12 91 ASN A N 1
ATOM 717 C CA . ASN A 1 91 ? 13.190 0.995 -12.692 1.00 95.12 91 ASN A CA 1
ATOM 718 C C . ASN A 1 91 ? 13.444 -0.387 -13.307 1.00 95.12 91 ASN A C 1
ATOM 720 O O . ASN A 1 91 ? 14.344 -0.534 -14.126 1.00 95.12 91 ASN A O 1
ATOM 724 N N . TYR A 1 92 ? 12.567 -1.357 -13.040 1.00 95.81 92 TYR A N 1
ATOM 725 C CA . TYR A 1 92 ? 12.673 -2.723 -13.562 1.00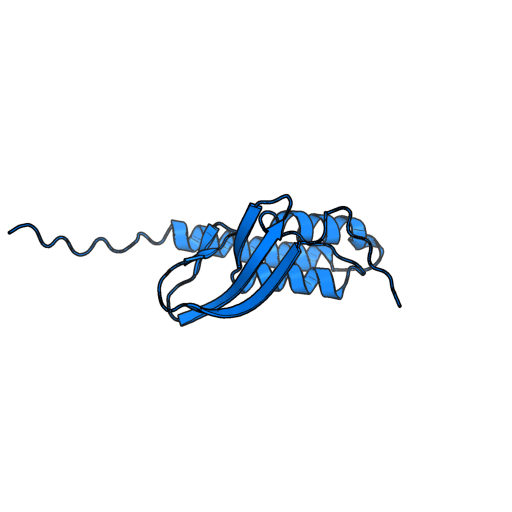 95.81 92 TYR A CA 1
ATOM 726 C C . TYR A 1 92 ? 11.941 -2.961 -14.899 1.00 95.81 92 TYR A C 1
ATOM 728 O O . TYR A 1 92 ? 11.862 -4.081 -15.404 1.00 95.81 92 TYR A O 1
ATOM 736 N N . SER A 1 93 ? 11.371 -1.918 -15.512 1.00 95.50 93 SER A N 1
ATOM 737 C CA . SER A 1 93 ? 10.542 -2.066 -16.723 1.00 95.50 93 SER A CA 1
ATOM 738 C C . SER A 1 93 ? 11.288 -2.625 -17.940 1.00 95.50 93 SER A C 1
ATOM 740 O O . SER A 1 93 ? 10.654 -3.177 -18.839 1.00 95.50 93 SER A O 1
ATOM 742 N N . HIS A 1 94 ? 12.613 -2.485 -17.962 1.00 94.06 94 HIS A N 1
ATOM 743 C CA . HIS A 1 94 ? 13.482 -2.975 -19.027 1.00 94.06 94 HIS A CA 1
ATOM 744 C C . HIS A 1 94 ? 13.721 -4.492 -18.955 1.00 94.06 94 HIS A C 1
ATOM 746 O O . HIS A 1 94 ? 13.927 -5.113 -19.995 1.00 94.06 94 HIS A O 1
ATOM 752 N N . GLU A 1 95 ? 13.632 -5.094 -17.765 1.00 95.56 95 GLU A N 1
ATOM 753 C CA . GLU A 1 95 ? 13.785 -6.543 -17.565 1.00 95.56 95 GLU A CA 1
ATOM 754 C C . GLU A 1 95 ? 12.449 -7.296 -17.675 1.00 95.56 95 GLU A C 1
ATOM 756 O O . GLU A 1 95 ? 12.417 -8.460 -18.068 1.00 95.56 95 GLU A O 1
ATOM 761 N N . ALA A 1 96 ? 11.326 -6.626 -17.392 1.00 94.31 96 ALA A N 1
ATOM 762 C CA . ALA A 1 96 ? 9.988 -7.214 -17.443 1.00 94.31 96 ALA A CA 1
ATOM 763 C C . ALA A 1 96 ? 9.029 -6.388 -18.328 1.00 94.31 96 ALA A C 1
ATOM 765 O O . ALA A 1 96 ? 8.302 -5.516 -17.828 1.00 94.31 96 ALA A O 1
ATOM 766 N N . PRO A 1 97 ? 8.966 -6.662 -19.648 1.00 93.81 97 PRO A N 1
ATOM 767 C CA . PRO A 1 97 ? 8.060 -5.963 -20.554 1.00 93.81 97 PRO A CA 1
ATOM 768 C C . PRO A 1 97 ? 6.602 -6.012 -20.077 1.00 93.81 97 PRO A C 1
ATOM 770 O O . PRO A 1 97 ? 6.053 -7.063 -19.757 1.00 93.81 97 PRO A O 1
ATOM 773 N N . GLY A 1 98 ? 5.949 -4.849 -20.025 1.00 96.31 98 GLY A N 1
ATOM 774 C CA . GLY A 1 98 ? 4.558 -4.719 -19.576 1.00 96.31 98 GLY A CA 1
ATOM 775 C C . GLY A 1 98 ? 4.364 -4.568 -18.061 1.00 96.31 98 GLY A C 1
ATOM 776 O O . GLY A 1 98 ? 3.263 -4.194 -17.645 1.00 96.31 98 GLY A O 1
ATOM 777 N N . LEU A 1 99 ? 5.409 -4.745 -17.241 1.00 97.81 99 LEU A N 1
ATOM 778 C CA . LEU A 1 99 ? 5.374 -4.527 -15.787 1.00 97.81 99 LEU A CA 1
ATOM 779 C C . LEU A 1 99 ? 4.854 -3.129 -15.435 1.00 97.81 99 LEU A C 1
ATOM 781 O O . LEU A 1 99 ? 3.859 -3.002 -14.713 1.00 97.81 99 LEU A O 1
ATOM 785 N N . LEU A 1 100 ? 5.483 -2.091 -15.994 1.00 98.38 100 LEU A N 1
ATOM 786 C CA . LEU A 1 100 ? 5.142 -0.694 -15.719 1.00 98.38 100 LEU A CA 1
ATOM 787 C C . LEU A 1 100 ? 3.712 -0.356 -16.157 1.00 98.38 100 LEU A C 1
ATOM 789 O O . LEU A 1 100 ? 2.955 0.263 -15.409 1.00 98.38 100 LEU A O 1
ATOM 793 N N . PHE A 1 101 ? 3.291 -0.825 -17.333 1.00 98.31 101 PHE A N 1
ATOM 794 C CA . PHE A 1 101 ? 1.914 -0.637 -17.793 1.00 98.31 101 PHE A CA 1
ATOM 795 C C . PHE A 1 101 ? 0.908 -1.343 -16.869 1.00 98.31 101 PHE A C 1
ATOM 797 O O . PHE A 1 101 ? -0.121 -0.771 -16.493 1.00 98.31 101 PHE A O 1
ATOM 804 N N . GLY A 1 102 ? 1.222 -2.566 -16.436 1.00 98.38 102 GLY A N 1
ATOM 805 C CA . GLY A 1 102 ? 0.438 -3.307 -15.453 1.00 98.38 102 GLY A CA 1
ATOM 806 C C . GLY A 1 102 ? 0.355 -2.606 -14.092 1.00 98.38 102 GLY A C 1
ATOM 807 O O . GLY A 1 102 ? -0.714 -2.619 -13.470 1.00 98.38 102 GLY A O 1
ATOM 808 N N . ALA A 1 103 ? 1.434 -1.955 -13.652 1.00 98.50 103 ALA A N 1
ATOM 809 C CA . ALA A 1 103 ? 1.469 -1.157 -12.430 1.00 98.50 103 ALA A CA 1
ATOM 810 C C . ALA A 1 103 ? 0.595 0.101 -12.566 1.00 98.50 103 ALA A C 1
ATOM 812 O O . ALA A 1 103 ? -0.269 0.343 -11.720 1.00 98.50 103 ALA A O 1
ATOM 813 N N . TYR A 1 104 ? 0.703 0.843 -13.675 1.00 98.62 104 TYR A N 1
ATOM 814 C CA . TYR A 1 104 ? -0.132 2.022 -13.925 1.00 98.62 104 TYR A CA 1
ATOM 815 C C . TYR A 1 104 ? -1.623 1.706 -13.977 1.00 98.62 104 TYR A C 1
ATOM 817 O O . TYR A 1 104 ? -2.420 2.429 -13.379 1.00 98.62 104 TYR A O 1
ATOM 825 N N . ARG A 1 105 ? -2.033 0.602 -14.616 1.00 98.50 105 ARG A N 1
ATOM 826 C CA . ARG A 1 105 ? -3.450 0.189 -14.619 1.00 98.50 105 ARG A CA 1
ATOM 827 C C . ARG A 1 105 ? -3.998 0.019 -13.200 1.00 98.50 105 ARG A C 1
ATOM 829 O O . ARG A 1 105 ? -5.122 0.437 -12.918 1.00 98.50 105 ARG A O 1
ATOM 836 N N . ARG A 1 106 ? -3.196 -0.545 -12.294 1.00 98.56 106 ARG A N 1
ATOM 837 C CA . ARG A 1 106 ? -3.556 -0.731 -10.880 1.00 98.56 106 ARG A CA 1
ATOM 838 C C . ARG A 1 106 ? -3.529 0.586 -10.106 1.00 98.56 106 ARG A C 1
ATOM 840 O O . ARG A 1 106 ? -4.473 0.858 -9.368 1.00 98.56 106 ARG A O 1
ATOM 847 N N . GLN A 1 107 ? -2.537 1.446 -10.339 1.00 98.50 107 GLN A N 1
ATOM 848 C CA . GLN A 1 107 ? -2.481 2.789 -9.751 1.00 98.50 107 GLN A CA 1
ATOM 849 C C . GLN A 1 107 ? -3.716 3.625 -10.132 1.00 98.50 107 GLN A C 1
ATOM 851 O O . GLN A 1 107 ? -4.328 4.270 -9.279 1.00 98.50 107 GLN A O 1
ATOM 856 N N . ILE A 1 108 ? -4.142 3.578 -11.397 1.00 98.19 108 ILE A N 1
ATOM 857 C CA . ILE A 1 108 ? -5.356 4.259 -11.862 1.00 98.19 108 ILE A CA 1
ATOM 858 C C . ILE A 1 108 ? -6.607 3.670 -11.206 1.00 98.19 108 ILE A C 1
ATOM 860 O O . ILE A 1 108 ? -7.484 4.429 -10.793 1.00 98.19 108 ILE A O 1
ATOM 864 N N . ALA A 1 109 ? -6.691 2.346 -11.044 1.00 97.00 109 ALA A N 1
ATOM 865 C CA . ALA A 1 109 ? -7.795 1.716 -10.319 1.00 97.00 109 ALA A CA 1
ATOM 866 C C . ALA A 1 109 ? -7.864 2.172 -8.847 1.00 97.00 109 ALA A C 1
ATOM 868 O O . ALA A 1 109 ? -8.957 2.441 -8.346 1.00 97.00 109 ALA A O 1
ATOM 869 N N . ILE A 1 110 ? -6.716 2.325 -8.176 1.00 97.38 110 ILE A N 1
ATOM 870 C CA . ILE A 1 110 ? -6.623 2.885 -6.817 1.00 97.38 110 ILE A CA 1
ATOM 871 C C . ILE A 1 110 ? -7.140 4.333 -6.796 1.00 97.38 110 ILE A C 1
ATOM 873 O O . ILE A 1 110 ? -8.033 4.657 -6.010 1.00 97.38 110 ILE A O 1
ATOM 877 N N . LYS A 1 111 ? -6.637 5.197 -7.692 1.00 94.81 111 LYS A N 1
ATOM 878 C CA . LYS A 1 111 ? -7.025 6.619 -7.770 1.00 94.81 111 LYS A CA 1
ATOM 879 C C . LYS A 1 111 ? -8.516 6.804 -8.064 1.00 94.81 111 LYS A C 1
ATOM 881 O O . LYS A 1 111 ? -9.175 7.605 -7.404 1.00 94.81 111 LYS A O 1
ATOM 886 N N . ARG A 1 112 ? -9.066 6.045 -9.021 1.00 93.25 112 ARG A N 1
ATOM 887 C CA . ARG A 1 112 ? -10.495 6.091 -9.379 1.00 93.25 112 ARG A CA 1
ATOM 888 C C . ARG A 1 112 ? -11.385 5.713 -8.204 1.00 93.25 112 ARG A C 1
ATOM 890 O O . ARG A 1 112 ? -12.377 6.388 -7.965 1.00 93.25 112 ARG A O 1
ATOM 897 N N . HIS A 1 113 ? -11.009 4.684 -7.450 1.00 87.25 113 HIS A N 1
ATOM 898 C CA . HIS A 1 113 ? -11.788 4.251 -6.296 1.00 87.25 113 HIS A CA 1
ATOM 899 C C . HIS A 1 113 ? -11.768 5.270 -5.155 1.00 87.25 113 HIS A C 1
ATOM 901 O O . HIS A 1 113 ? -12.805 5.556 -4.566 1.00 87.25 113 HIS A O 1
ATOM 907 N N . ARG A 1 114 ? -10.598 5.858 -4.869 1.00 86.06 114 ARG A N 1
ATOM 908 C CA . ARG A 1 114 ? -10.480 6.951 -3.894 1.00 86.06 114 ARG A CA 1
ATOM 909 C C . ARG A 1 114 ? -11.358 8.140 -4.297 1.00 86.06 114 ARG A C 1
ATOM 911 O O . ARG A 1 114 ? -12.058 8.684 -3.454 1.00 86.06 114 ARG A O 1
ATOM 918 N N . LYS A 1 115 ? -11.345 8.522 -5.582 1.00 81.62 115 LYS A N 1
ATOM 919 C CA . LYS A 1 115 ? -12.193 9.606 -6.101 1.00 81.62 115 LYS A CA 1
ATOM 920 C C . LYS A 1 115 ? -13.682 9.271 -5.979 1.00 81.62 115 LYS A C 1
ATOM 922 O O . LYS A 1 115 ? -14.427 10.120 -5.518 1.00 81.62 115 LYS A O 1
ATOM 927 N N . ALA A 1 116 ? -14.089 8.054 -6.340 1.00 80.44 116 ALA A N 1
ATOM 928 C CA . ALA A 1 116 ? -15.480 7.611 -6.238 1.00 80.44 116 ALA A CA 1
ATOM 929 C C . ALA A 1 116 ? -16.017 7.691 -4.797 1.00 80.44 116 ALA A C 1
ATOM 931 O O . ALA A 1 116 ? -17.129 8.158 -4.583 1.00 80.44 116 ALA A O 1
ATOM 932 N N . GLN A 1 117 ? -15.208 7.307 -3.805 1.00 82.81 117 GLN A N 1
ATOM 933 C CA . GLN A 1 117 ? -15.578 7.459 -2.394 1.00 82.81 117 GLN A CA 1
ATOM 934 C C . GLN A 1 117 ? -15.610 8.919 -1.933 1.00 82.81 117 GLN A C 1
ATOM 936 O O . GLN A 1 117 ? -16.433 9.262 -1.100 1.00 82.81 117 GLN A O 1
ATOM 941 N N . ALA A 1 118 ? -14.761 9.792 -2.482 1.00 76.50 118 ALA A N 1
ATOM 942 C CA . ALA A 1 118 ? -14.827 11.223 -2.182 1.00 76.50 118 ALA A CA 1
ATOM 943 C C . ALA A 1 118 ? -16.071 11.906 -2.784 1.00 76.50 118 ALA A C 1
ATOM 945 O O . ALA A 1 118 ? -16.524 12.914 -2.255 1.00 76.50 118 ALA A O 1
ATOM 946 N N . THR A 1 119 ? -16.608 11.386 -3.893 1.00 73.50 119 THR A N 1
ATOM 947 C CA . THR A 1 119 ? -17.814 11.916 -4.556 1.00 73.50 119 THR A CA 1
ATOM 948 C C . THR A 1 119 ? -19.119 11.315 -4.049 1.00 73.50 119 THR A C 1
ATOM 950 O O . THR A 1 119 ? -20.174 11.852 -4.363 1.00 73.50 119 THR A O 1
ATOM 953 N N . ASN A 1 120 ? -19.063 10.215 -3.297 1.00 63.62 120 ASN A N 1
ATOM 954 C CA . ASN A 1 120 ? -20.218 9.680 -2.590 1.00 63.62 120 ASN A CA 1
ATOM 955 C C . ASN A 1 120 ? -20.266 10.363 -1.218 1.00 63.62 120 ASN A C 1
ATOM 957 O O . ASN A 1 120 ? -19.481 9.977 -0.348 1.00 63.62 120 ASN A O 1
ATOM 961 N N . PRO A 1 121 ? -21.115 11.387 -1.006 1.00 53.28 121 PRO A N 1
ATOM 962 C CA . PRO A 1 121 ? -21.272 11.952 0.323 1.00 53.28 121 PRO A CA 1
ATOM 963 C C . PRO A 1 121 ? -21.683 10.836 1.287 1.00 53.28 121 PRO A C 1
ATOM 965 O O . PRO A 1 121 ? -22.490 9.967 0.947 1.00 53.28 121 PRO A O 1
ATOM 968 N N . ILE A 1 122 ? -21.101 10.856 2.485 1.00 53.62 122 ILE A N 1
ATOM 969 C CA . ILE A 1 122 ? -21.597 10.059 3.605 1.00 53.62 122 ILE A CA 1
ATOM 970 C C . ILE A 1 122 ? -23.070 10.461 3.773 1.00 53.62 122 ILE A C 1
ATOM 972 O O . ILE A 1 122 ? -23.333 11.664 3.844 1.00 53.62 122 ILE A O 1
ATOM 976 N N . PRO A 1 123 ? -24.037 9.526 3.789 1.00 44.22 123 PRO A N 1
ATOM 977 C CA . PRO A 1 123 ? -25.413 9.894 4.074 1.00 44.22 123 PRO A CA 1
ATOM 978 C C . PRO A 1 123 ? -25.454 10.554 5.456 1.00 44.22 123 PRO A C 1
ATOM 980 O O . PRO A 1 123 ? -25.108 9.931 6.460 1.00 44.22 123 PRO A O 1
ATOM 983 N N . GLU A 1 124 ? -25.833 11.831 5.502 1.00 49.66 124 GLU A N 1
ATOM 984 C CA . GLU A 1 124 ? -26.111 12.519 6.757 1.00 49.66 124 GLU A CA 1
ATOM 985 C C . GLU A 1 124 ? -27.343 11.863 7.399 1.00 49.66 124 GLU A C 1
ATOM 987 O O . GLU A 1 124 ? -28.465 12.004 6.918 1.00 49.66 124 GLU A O 1
ATOM 992 N N . GLY A 1 125 ? -27.135 11.103 8.475 1.00 41.59 125 GLY A N 1
ATOM 993 C CA . GLY A 1 125 ? -28.207 10.568 9.314 1.00 41.59 125 GLY A CA 1
ATOM 994 C C . GLY A 1 125 ? -27.654 9.591 10.360 1.00 41.59 125 GLY A C 1
ATOM 995 O O . GLY A 1 125 ? -27.023 8.608 10.001 1.00 41.59 125 GLY A O 1
ATOM 996 N N . GLY A 1 126 ? -27.828 9.773 11.669 1.00 34.94 126 GLY A N 1
ATOM 997 C CA . GLY A 1 126 ? -28.887 10.512 12.342 1.00 34.94 126 GLY A CA 1
ATOM 998 C C . GLY A 1 126 ? -28.394 11.570 13.321 1.00 34.94 126 GLY A C 1
ATOM 999 O O . GLY A 1 126 ? -27.631 11.301 14.245 1.00 34.94 126 GLY A O 1
ATOM 1000 N N . GLN A 1 127 ? -28.954 12.761 13.154 1.00 43.28 127 GLN A N 1
ATOM 1001 C CA . GLN A 1 127 ? -29.348 13.583 14.282 1.00 43.28 127 GLN A CA 1
ATOM 1002 C C . GLN A 1 127 ? -30.430 12.804 15.052 1.00 43.28 127 GLN A C 1
ATOM 1004 O O . GLN A 1 127 ? -31.530 12.579 14.547 1.00 43.28 127 GLN A O 1
ATOM 1009 N N . HIS A 1 128 ? -30.124 12.377 16.271 1.00 39.22 128 HIS A N 1
ATOM 1010 C CA . HIS A 1 128 ? -31.111 12.425 17.340 1.00 39.22 128 HIS A CA 1
ATOM 1011 C C . HIS A 1 128 ? -30.534 13.364 18.389 1.00 39.22 128 HIS A C 1
ATOM 1013 O O . HIS A 1 128 ? -29.428 13.150 18.883 1.00 39.22 128 HIS A O 1
ATOM 1019 N N . GLY A 1 129 ? -31.243 14.476 18.572 1.00 36.09 129 GLY A N 1
ATOM 1020 C CA . GLY A 1 129 ? -30.956 15.506 19.557 1.00 36.09 129 GLY A CA 1
ATOM 1021 C C . GLY A 1 129 ? -31.216 15.034 20.994 1.00 36.09 129 GLY A C 1
ATOM 1022 O O . GLY A 1 129 ? -31.383 13.838 21.225 1.00 36.09 129 GLY A O 1
ATOM 1023 N N . PRO A 1 130 ? -31.196 15.977 21.946 1.00 56.41 130 PRO A N 1
ATOM 1024 C CA . PRO A 1 130 ? -30.824 15.746 23.338 1.00 56.41 130 PRO A CA 1
ATOM 1025 C C . PRO A 1 130 ? -31.960 15.174 24.194 1.00 56.41 130 PRO A C 1
ATOM 1027 O O . PRO A 1 130 ? -33.123 15.473 23.940 1.00 56.41 130 PRO A O 1
ATOM 1030 N N . ASP A 1 131 ? -31.581 14.382 25.199 1.00 37.31 131 ASP A N 1
ATOM 1031 C CA . ASP A 1 131 ? -31.847 14.601 26.634 1.00 37.31 131 ASP A CA 1
ATOM 1032 C C . ASP A 1 131 ? -30.939 13.680 27.474 1.00 37.31 131 ASP A C 1
ATOM 1034 O O . ASP A 1 131 ? -30.810 12.481 27.122 1.00 37.31 131 ASP A O 1
#

pLDDT: mean 88.87, std 16.51, range [34.94, 98.69]

Secondary structure (DSSP, 8-state):
------SSPPPSEEEEEEEE-SS-EE-TTT--EE-TT-EEEEEEEEETTEEEEEEEEHHHHHHHHHHHTTSTT----SSSHHHHHHHHHHHTTTTSTTHHHHHHHHHHHHHHHHHHHHHSPPP--------

Radius of gyration: 17.48 Å; chains: 1; bounding box: 52×34×47 Å

Sequence (131 aa):
MDDCYCDYEAPEFYVQETRRAKKEHRCSECGRAIDAGESYEHVRGKWDGEIGTYKTCSRCLALKNWVKAHVPCACIPHGNLVEESVEAARNYSHEAPGLLFGAYRRQIAIKRHRKAQATNPIPEGGQHGPD